Protein AF-A0AAV6Y5L5-F1 (afdb_monomer_lite)

Secondary structure (DSSP, 8-state):
-----SPPP--TT--SHHHHTTTTS--B-GGGTTSBHHHHHHHHHHH-TT-EEEEEETT-----S-EEEEEEEEE-TTSBB-S--EEE-S-S-TTHHHHHHHHHHHHHHHTT-SEEEE-----S--GGG-HHHHHHHHHHHTT-EEEE----PPP---

Foldseek 3Di:
DDDPDDDDFDQVPPQDQVVLCVVPADFKAQVQAFPAQVVVQVVRCVRPVQADEDEDEPPDDADQAFGSRYWYFYAYPVRGGHGMIGTNHRDVPVPPVLVVVLVVLVVCLVVLDQEAEEADADDDDDLVRGSVNVSVVVSVVSNHHYDYDPDDDDDPDD

pLDDT: mean 80.64, std 15.57, range [34.94, 98.38]

Sequence (158 aa):
MAKQPFPPCVSFPCDDRECCGQGKYKTTWPNLVGVGAQQAKTVITRDNPLVTVVYTYKGSIIDTDLCCNRVALLLDGNNRVIDEPMFIGRMWDGRSVLSDLLAAIDQAILDGVDVLSLSLGVYGLLLYEHPIAIATFEAVKYGIFVSTAVGNTRPEYK

Radius of gyration: 18.93 Å; chains: 1; bounding box: 43×40×51 Å

Organism: NCBI:txid168488

Structure (mmCIF, N/CA/C/O backbone):
data_AF-A0AAV6Y5L5-F1
#
_entry.id   AF-A0AAV6Y5L5-F1
#
loop_
_atom_site.group_PDB
_atom_site.id
_atom_site.type_symbol
_atom_site.label_atom_id
_atom_site.label_alt_id
_atom_site.label_comp_id
_atom_site.label_asym_id
_atom_site.label_entity_id
_atom_site.label_seq_id
_atom_site.pdbx_PDB_ins_code
_atom_site.Cartn_x
_atom_site.Cartn_y
_atom_site.Cartn_z
_atom_site.occupancy
_atom_site.B_iso_or_equiv
_atom_site.auth_seq_id
_atom_site.auth_comp_id
_atom_site.auth_asym_id
_atom_site.auth_atom_id
_atom_site.pdbx_PDB_model_num
ATOM 1 N N . MET A 1 1 ? -16.123 24.705 -2.584 1.00 34.94 1 MET A N 1
ATOM 2 C CA . MET A 1 1 ? -17.299 24.085 -1.932 1.00 34.94 1 MET A CA 1
ATOM 3 C C . MET A 1 1 ? -16.907 22.694 -1.457 1.00 34.94 1 MET A C 1
ATOM 5 O O . MET A 1 1 ? -16.144 22.028 -2.143 1.00 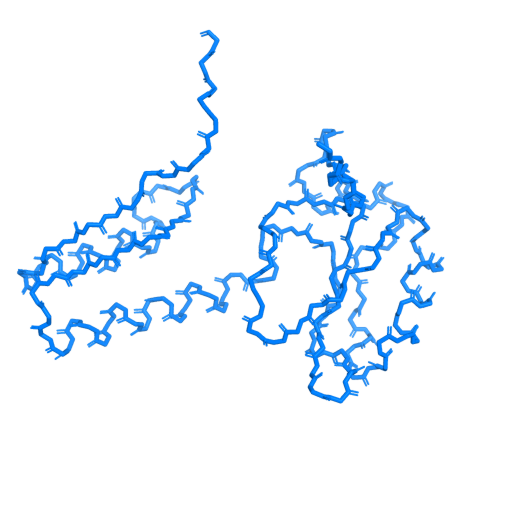34.94 1 MET A O 1
ATOM 9 N N . ALA A 1 2 ? -17.321 22.337 -0.242 1.00 49.75 2 ALA A N 1
ATOM 10 C CA . ALA A 1 2 ? -16.802 21.232 0.555 1.00 49.75 2 ALA A CA 1
ATOM 11 C C . ALA A 1 2 ? -16.956 19.848 -0.099 1.00 49.75 2 ALA A C 1
ATOM 13 O O . ALA A 1 2 ? -18.063 19.399 -0.376 1.00 49.75 2 ALA A O 1
ATOM 14 N N . LYS A 1 3 ? -15.842 19.125 -0.217 1.00 36.12 3 LYS A N 1
ATOM 15 C CA . LYS A 1 3 ? -15.837 17.693 0.065 1.00 36.12 3 LYS A CA 1
ATOM 16 C C . LYS A 1 3 ? -15.397 17.590 1.525 1.00 36.12 3 LYS A C 1
ATOM 18 O O . LYS A 1 3 ? -14.213 17.733 1.797 1.00 36.12 3 LYS A O 1
ATOM 23 N N . GLN A 1 4 ? -16.310 17.333 2.455 1.00 49.62 4 GLN A N 1
ATOM 24 C CA . GLN A 1 4 ? -15.918 16.606 3.665 1.00 49.62 4 GLN A CA 1
ATOM 25 C C . GLN A 1 4 ? -16.414 15.174 3.518 1.00 49.62 4 GLN A C 1
ATOM 27 O O . GLN A 1 4 ? -17.592 14.931 3.772 1.00 49.62 4 GLN A O 1
ATOM 32 N N . PRO A 1 5 ? -15.584 14.228 3.056 1.00 54.91 5 PRO A N 1
ATOM 33 C CA . PRO A 1 5 ? -16.013 12.851 3.129 1.00 54.91 5 PRO A CA 1
ATOM 34 C C . PRO A 1 5 ? -14.897 11.949 3.637 1.00 54.91 5 PRO A C 1
ATOM 36 O O . PRO A 1 5 ? -13.756 12.016 3.191 1.00 54.91 5 PRO A O 1
ATOM 39 N N . PHE A 1 6 ? -15.316 11.042 4.515 1.00 52.72 6 PHE A N 1
ATOM 40 C CA . PHE A 1 6 ? -14.521 10.014 5.172 1.00 52.72 6 PHE A CA 1
ATOM 41 C C . PHE A 1 6 ? -13.776 10.493 6.437 1.00 52.72 6 PHE A C 1
ATOM 43 O O . PHE A 1 6 ? -13.101 11.522 6.392 1.00 52.72 6 PHE A O 1
ATOM 50 N N . PRO A 1 7 ? -13.907 9.791 7.587 1.00 64.44 7 PRO A N 1
ATOM 51 C CA . PRO A 1 7 ? -13.252 10.202 8.830 1.00 64.44 7 PRO A CA 1
ATOM 52 C C . PRO A 1 7 ? -11.736 10.297 8.626 1.00 64.44 7 PRO A C 1
ATOM 54 O O . PRO A 1 7 ? -11.178 9.378 8.021 1.00 64.44 7 PRO A O 1
ATOM 57 N N . PRO A 1 8 ? -11.054 11.354 9.104 1.00 71.50 8 PRO A N 1
ATOM 58 C CA . PRO A 1 8 ? -9.610 11.500 8.928 1.00 71.50 8 PRO A CA 1
ATOM 59 C C . PRO A 1 8 ? -8.865 10.316 9.554 1.00 71.50 8 PRO A C 1
ATOM 61 O O . PRO A 1 8 ? -9.321 9.745 10.542 1.00 71.50 8 PRO A O 1
ATOM 64 N N . CYS A 1 9 ? -7.742 9.924 8.959 1.00 74.56 9 CYS A N 1
ATOM 65 C CA . CYS A 1 9 ? -6.853 8.911 9.521 1.00 74.56 9 CYS A CA 1
ATOM 66 C C . CYS A 1 9 ? -6.243 9.437 10.833 1.00 74.56 9 CYS A C 1
ATOM 68 O O . CYS A 1 9 ? -5.742 10.562 10.855 1.00 74.56 9 CYS A O 1
ATOM 70 N N . VAL A 1 10 ? -6.306 8.661 11.920 1.00 73.94 10 VAL A N 1
ATOM 71 C CA . VAL A 1 10 ? -5.756 9.053 13.233 1.00 73.94 10 VAL A CA 1
ATOM 72 C C . VAL A 1 10 ? -4.734 8.014 13.676 1.00 73.94 10 VAL A C 1
ATOM 74 O O . VAL A 1 10 ? -5.042 7.114 14.454 1.00 73.94 10 VAL A O 1
ATOM 77 N N . SER A 1 11 ? -3.534 8.107 13.113 1.00 71.06 11 SER A N 1
ATOM 78 C CA . SER A 1 11 ? -2.405 7.229 13.435 1.00 71.06 11 SER A CA 1
ATOM 79 C C . SER A 1 11 ? -1.401 7.906 14.361 1.00 71.06 11 SER A C 1
ATOM 81 O O . SER A 1 11 ? -0.964 7.281 15.305 1.00 71.06 11 SER A O 1
ATOM 83 N N . PHE A 1 12 ? -1.089 9.193 14.208 1.00 64.62 12 PHE A N 1
ATOM 84 C CA . PHE A 1 12 ? 0.019 9.829 14.940 1.00 64.62 12 PHE A CA 1
ATOM 85 C C . PHE A 1 12 ? -0.146 9.818 16.484 1.00 64.62 12 PHE A C 1
ATOM 87 O O . PHE A 1 12 ? -1.163 10.324 16.970 1.00 64.62 12 PHE A O 1
ATOM 94 N N . PRO A 1 13 ? 0.830 9.315 17.281 1.00 66.44 13 PRO A N 1
ATOM 95 C CA . PRO A 1 13 ? 2.181 8.848 16.919 1.00 66.44 13 PRO A CA 1
ATOM 96 C C . PRO A 1 13 ? 2.326 7.327 16.659 1.00 66.44 13 PRO A C 1
ATOM 98 O O . PRO A 1 13 ? 3.445 6.851 16.540 1.00 66.44 13 PRO A O 1
ATOM 101 N N . CYS A 1 14 ? 1.238 6.560 16.597 1.00 71.88 14 CYS A N 1
ATOM 102 C CA . CYS A 1 14 ? 1.232 5.137 16.249 1.00 71.88 14 CYS A CA 1
ATOM 103 C C . CYS A 1 14 ? 1.417 4.893 14.741 1.00 71.88 14 CYS A C 1
ATOM 105 O O . CYS A 1 14 ? 0.570 5.265 13.925 1.00 71.88 14 CYS A O 1
ATOM 107 N N . ASP A 1 15 ? 2.480 4.183 14.379 1.00 70.25 15 ASP A N 1
ATOM 108 C CA . ASP A 1 15 ? 2.792 3.753 13.012 1.00 70.25 15 ASP A CA 1
ATOM 109 C C . ASP A 1 15 ? 2.837 2.221 12.843 1.00 70.25 15 ASP A C 1
ATOM 111 O O . ASP A 1 15 ? 3.103 1.730 11.743 1.00 70.25 15 ASP A O 1
ATOM 115 N N . ASP A 1 16 ? 2.482 1.464 13.887 1.00 69.81 16 ASP A N 1
ATOM 116 C CA . ASP A 1 16 ? 2.364 0.006 13.861 1.00 69.81 16 ASP A CA 1
ATOM 117 C C . ASP A 1 16 ? 1.026 -0.519 14.432 1.00 69.81 16 ASP A C 1
ATOM 119 O O . ASP A 1 16 ? 0.230 0.191 15.061 1.00 69.81 16 ASP A O 1
ATOM 123 N N . ARG A 1 17 ? 0.750 -1.808 14.177 1.00 69.12 17 ARG A N 1
ATOM 124 C CA . ARG A 1 17 ? -0.487 -2.475 14.622 1.00 69.12 17 ARG A CA 1
ATOM 125 C C . ARG A 1 17 ? -0.528 -2.721 16.132 1.00 69.12 17 ARG A C 1
ATOM 127 O O . ARG A 1 17 ? -1.629 -2.820 16.678 1.00 69.12 17 ARG A O 1
ATOM 134 N N . GLU A 1 18 ? 0.624 -2.832 16.793 1.00 71.50 18 GLU A N 1
ATOM 135 C CA . GLU A 1 18 ? 0.706 -3.057 18.242 1.00 71.50 18 GLU A CA 1
ATOM 136 C C . GLU A 1 18 ? 0.230 -1.812 19.005 1.00 71.50 18 GLU A C 1
ATOM 138 O O . GLU A 1 18 ? -0.581 -1.909 19.932 1.00 71.50 18 GLU A O 1
ATOM 143 N N . CYS A 1 19 ? 0.622 -0.630 18.533 1.00 77.00 19 CYS A N 1
ATOM 144 C CA . CYS A 1 19 ? 0.223 0.667 19.062 1.00 77.00 19 CYS A CA 1
ATOM 145 C C . CYS A 1 19 ? -1.265 0.960 18.819 1.00 77.00 19 CYS A C 1
ATOM 147 O O . CYS A 1 19 ? -1.959 1.428 19.726 1.00 77.00 19 CYS A O 1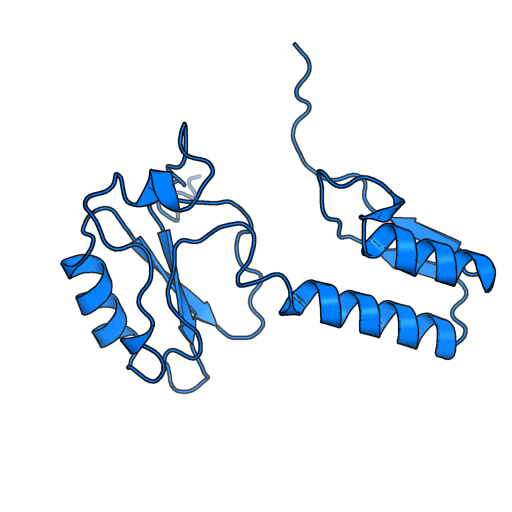
ATOM 149 N N . CYS A 1 20 ? -1.806 0.623 17.639 1.00 77.12 20 CYS A N 1
ATOM 150 C CA . CYS A 1 20 ? -3.206 0.911 17.296 1.00 77.12 20 CYS A CA 1
ATOM 151 C C . CYS A 1 20 ? -4.242 0.208 18.200 1.00 77.12 20 CYS A C 1
ATOM 153 O O . CYS A 1 20 ? -5.362 0.698 18.352 1.00 77.12 20 CYS A O 1
ATOM 155 N N . GLY A 1 21 ? -3.892 -0.929 18.813 1.00 72.50 21 GLY A N 1
ATOM 156 C CA . GLY A 1 21 ? -4.752 -1.611 19.790 1.00 72.50 21 GLY A CA 1
ATOM 157 C C . GLY A 1 21 ? -4.699 -1.002 21.191 1.00 72.50 21 GLY A C 1
ATOM 158 O O . GLY A 1 21 ? -5.533 -1.336 22.039 1.00 72.50 21 GLY A O 1
ATOM 159 N N . GLN A 1 22 ? -3.711 -0.135 21.451 1.00 70.12 22 GLN A N 1
ATOM 160 C CA . GLN A 1 22 ? -3.406 0.440 22.766 1.00 70.12 22 GLN A CA 1
ATOM 161 C C . GLN A 1 22 ? -3.340 -0.627 23.879 1.00 70.12 22 GLN A C 1
ATOM 163 O O . GLN A 1 22 ? -3.696 -0.362 25.026 1.00 70.12 22 GLN A O 1
ATOM 168 N N . GLY A 1 23 ? -2.991 -1.872 23.524 1.00 72.44 23 GLY A N 1
ATOM 169 C CA . GLY A 1 23 ? -3.025 -3.044 24.409 1.00 72.44 23 GLY A CA 1
ATOM 170 C C . GLY A 1 23 ? -4.404 -3.426 24.976 1.00 72.44 23 GLY A C 1
ATOM 171 O O . GLY A 1 23 ? -4.482 -4.323 25.811 1.00 72.44 23 GLY A O 1
ATOM 172 N N . LYS A 1 24 ? -5.490 -2.759 24.561 1.00 80.50 24 LYS A N 1
ATOM 173 C CA . LYS A 1 24 ? -6.830 -2.890 25.162 1.00 80.50 24 LYS A CA 1
ATOM 174 C C . LYS A 1 24 ? -7.890 -3.373 24.179 1.00 80.50 24 LYS A C 1
ATOM 176 O O . LYS A 1 24 ? -8.787 -4.118 24.571 1.00 80.50 24 LYS A O 1
ATOM 181 N N . TYR A 1 25 ? -7.826 -2.918 22.932 1.00 84.75 25 TYR A N 1
ATOM 182 C CA . TYR A 1 25 ? -8.847 -3.195 21.930 1.00 84.75 25 TYR A CA 1
ATOM 183 C C . TYR A 1 25 ? -8.339 -4.162 20.872 1.00 84.75 25 TYR A C 1
ATOM 185 O O . TYR A 1 25 ? -7.157 -4.195 20.534 1.00 84.75 25 TYR A O 1
ATOM 193 N N . LYS A 1 26 ? -9.270 -4.950 20.335 1.00 86.56 26 LYS A N 1
ATOM 194 C CA . LYS A 1 26 ? -8.988 -5.917 19.281 1.00 86.56 26 LYS A CA 1
ATOM 195 C C . LYS A 1 26 ? -8.614 -5.205 17.978 1.00 86.56 26 LYS A C 1
ATOM 197 O O . LYS A 1 26 ? -9.180 -4.158 17.650 1.00 86.56 26 LYS A O 1
ATOM 202 N N . THR A 1 27 ? -7.656 -5.785 17.263 1.00 80.88 27 THR A N 1
ATOM 203 C CA . THR A 1 27 ? -7.031 -5.195 16.068 1.00 80.88 27 THR A CA 1
ATOM 204 C C . THR A 1 27 ? -7.186 -6.061 14.814 1.00 80.88 27 THR A C 1
ATOM 206 O O . THR A 1 27 ? -7.082 -5.539 13.704 1.00 80.88 27 THR A O 1
ATOM 209 N N . THR A 1 28 ? -7.478 -7.357 14.975 1.00 86.44 28 THR A N 1
ATOM 210 C CA . THR A 1 28 ? -7.732 -8.308 13.882 1.00 86.44 28 THR A CA 1
ATOM 211 C C . THR A 1 28 ? -8.915 -9.225 14.200 1.00 86.44 28 THR A C 1
ATOM 213 O O . THR A 1 28 ? -9.214 -9.487 15.369 1.00 86.44 28 THR A O 1
ATOM 216 N N . TRP A 1 29 ? -9.624 -9.715 13.177 1.00 91.50 29 TRP A N 1
ATOM 217 C CA . TRP A 1 29 ? -10.838 -10.528 13.340 1.00 91.50 29 TRP A CA 1
ATOM 218 C C . TRP A 1 29 ? -10.886 -11.759 12.409 1.00 91.50 29 TRP A C 1
ATOM 220 O O . TRP A 1 29 ? -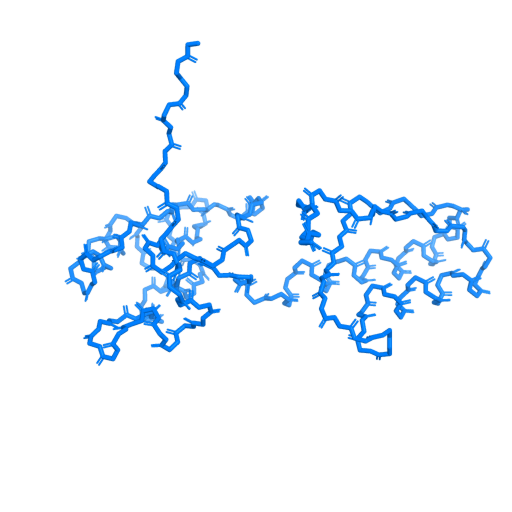11.770 -11.842 11.554 1.00 91.50 29 TRP A O 1
ATOM 230 N N . PRO A 1 30 ? -10.042 -12.784 12.617 1.00 89.44 30 PRO A N 1
ATOM 231 C CA . PRO A 1 30 ? -9.931 -13.926 11.694 1.00 89.44 30 PRO A CA 1
ATOM 232 C C . PRO A 1 30 ? -11.247 -14.702 11.524 1.00 89.44 30 PRO A C 1
ATOM 234 O O . PRO A 1 30 ? -11.591 -15.154 10.437 1.00 89.44 30 PRO A O 1
ATOM 237 N N . ASN A 1 31 ? -12.061 -14.776 12.580 1.00 93.12 31 ASN A N 1
ATOM 238 C CA . ASN A 1 31 ? -13.339 -15.500 12.576 1.00 93.12 31 ASN A CA 1
ATOM 239 C C . ASN A 1 31 ? -14.461 -14.806 11.781 1.00 93.12 31 ASN A C 1
ATOM 241 O O . ASN A 1 31 ? -15.591 -15.293 11.777 1.00 93.12 31 ASN A O 1
ATOM 245 N N . LEU A 1 32 ? -14.198 -13.644 11.173 1.00 94.00 32 LEU A N 1
ATOM 246 C CA . LEU A 1 32 ? -15.181 -12.930 10.357 1.00 94.00 32 LEU A CA 1
ATOM 247 C C . LEU A 1 32 ? -15.097 -13.275 8.869 1.00 94.00 32 LEU A C 1
ATOM 249 O O . LEU A 1 32 ? -15.981 -12.857 8.124 1.00 94.00 32 LEU A O 1
ATOM 253 N N . VAL A 1 33 ? -14.108 -14.059 8.432 1.00 92.19 33 VAL A N 1
ATOM 254 C CA . VAL A 1 33 ? -14.050 -14.556 7.050 1.00 92.19 33 VAL A CA 1
ATOM 255 C C . VAL A 1 33 ? -15.309 -15.378 6.744 1.00 92.19 33 VAL A C 1
ATOM 257 O O . VAL A 1 33 ? -15.730 -16.236 7.516 1.00 92.19 33 VAL A O 1
ATOM 260 N N . GLY A 1 34 ? -15.959 -15.069 5.624 1.00 91.06 34 GLY A N 1
ATOM 261 C CA . GLY A 1 34 ? -17.222 -15.662 5.192 1.00 91.06 34 GLY A CA 1
ATOM 262 C C . GLY A 1 34 ? -18.475 -15.080 5.857 1.00 91.06 34 GLY A C 1
ATOM 263 O O . GLY A 1 34 ? -19.583 -15.474 5.484 1.00 91.06 34 GLY A O 1
ATOM 264 N N . VAL A 1 35 ? -18.358 -14.145 6.804 1.00 95.88 35 VAL A N 1
ATOM 265 C CA . VAL A 1 35 ? -19.504 -13.487 7.461 1.00 95.88 35 VAL A CA 1
ATOM 266 C C . VAL A 1 35 ? -20.061 -12.363 6.578 1.00 95.88 35 VAL A C 1
ATOM 268 O O . VAL A 1 35 ? -19.342 -11.763 5.782 1.00 95.88 35 VAL A O 1
ATOM 271 N N . GLY A 1 36 ? -21.360 -12.067 6.689 1.00 96.19 36 GLY A N 1
ATOM 272 C CA . GLY A 1 36 ? -21.978 -10.954 5.961 1.00 96.19 36 GLY A CA 1
ATOM 273 C C . GLY A 1 36 ? -21.472 -9.587 6.440 1.00 96.19 36 GLY A C 1
ATOM 274 O O . GLY A 1 36 ? -21.315 -9.361 7.641 1.00 96.19 36 GLY A O 1
ATOM 275 N N . ALA A 1 37 ? -21.276 -8.649 5.511 1.00 92.81 37 ALA A N 1
ATOM 276 C CA . ALA A 1 37 ? -20.656 -7.343 5.758 1.00 92.81 37 ALA A CA 1
ATOM 277 C C . ALA A 1 37 ? -21.275 -6.541 6.922 1.00 92.81 37 ALA A C 1
ATOM 279 O O . ALA A 1 37 ? -20.560 -5.911 7.703 1.00 92.81 37 ALA A O 1
ATOM 280 N N . GLN A 1 38 ? -22.605 -6.558 7.060 1.00 94.75 38 GLN A N 1
ATOM 281 C CA . GLN A 1 38 ? -23.296 -5.835 8.136 1.00 94.75 38 GLN A CA 1
ATOM 282 C C . GLN A 1 38 ? -23.072 -6.484 9.501 1.00 94.75 38 GLN A C 1
ATOM 284 O O . GLN A 1 38 ? -22.781 -5.793 10.473 1.00 94.75 38 GLN A O 1
ATOM 289 N N . GLN A 1 39 ? -23.127 -7.815 9.563 1.00 96.00 39 GLN A N 1
ATOM 290 C CA . GLN A 1 39 ? -22.857 -8.556 10.792 1.00 96.00 39 GLN A CA 1
ATOM 291 C C . GLN A 1 39 ? -21.399 -8.375 11.231 1.00 96.00 39 GLN A C 1
ATOM 293 O O . GLN A 1 39 ? -21.142 -8.101 12.402 1.00 96.00 39 GLN A O 1
ATOM 298 N N . ALA A 1 40 ? -20.454 -8.461 10.290 1.00 95.19 40 ALA A N 1
ATOM 299 C CA . ALA A 1 40 ? -19.040 -8.210 10.553 1.00 95.19 40 ALA A CA 1
ATOM 300 C C . ALA A 1 40 ? -18.813 -6.789 11.093 1.00 95.19 40 ALA A C 1
ATOM 302 O O . ALA A 1 40 ? -18.117 -6.618 12.093 1.00 95.19 40 ALA A O 1
ATOM 303 N N . LYS A 1 41 ? -19.473 -5.779 10.508 1.00 95.12 41 LYS A N 1
ATOM 304 C CA . LYS A 1 41 ? -19.408 -4.397 11.002 1.00 95.12 41 LYS A CA 1
ATOM 305 C C . LYS A 1 41 ? -19.892 -4.272 12.444 1.00 95.12 41 LYS A C 1
ATOM 307 O O . LYS A 1 41 ? -19.216 -3.643 13.252 1.00 95.12 41 LYS A O 1
ATOM 312 N N . THR A 1 42 ? -21.027 -4.882 12.783 1.00 95.94 42 THR A N 1
ATOM 313 C CA . THR A 1 42 ? -21.546 -4.853 14.157 1.00 95.94 42 THR A CA 1
ATOM 314 C C . THR A 1 42 ? -20.568 -5.483 15.147 1.00 95.94 42 THR A C 1
ATOM 316 O O . THR A 1 42 ? -20.366 -4.934 16.227 1.00 95.94 42 THR A O 1
ATOM 319 N N . VAL A 1 43 ? -19.932 -6.602 14.783 1.00 95.94 43 VAL A N 1
ATOM 320 C CA . VAL A 1 43 ? -18.924 -7.255 15.634 1.00 95.94 43 VAL A CA 1
ATOM 321 C C . VAL A 1 43 ? -17.699 -6.360 15.818 1.00 95.94 43 VAL A C 1
ATOM 323 O O . VAL A 1 43 ? -17.287 -6.136 16.952 1.00 95.94 43 VAL A O 1
ATOM 326 N N . ILE A 1 44 ? -17.155 -5.801 14.736 1.00 92.94 44 ILE A N 1
ATOM 327 C CA . ILE A 1 44 ? -15.952 -4.957 14.786 1.00 92.94 44 ILE A CA 1
ATOM 328 C C . ILE A 1 44 ? -16.190 -3.706 15.633 1.00 92.94 44 ILE A C 1
ATOM 330 O O . ILE A 1 44 ? -15.416 -3.437 16.544 1.00 92.94 44 ILE A O 1
ATOM 334 N N . THR A 1 45 ? -17.279 -2.971 15.390 1.00 92.38 45 THR A N 1
ATOM 335 C CA . THR A 1 45 ? -17.582 -1.738 16.137 1.00 92.38 45 THR A CA 1
ATOM 336 C C . THR A 1 45 ? -17.893 -2.010 17.611 1.00 92.38 45 THR A C 1
ATOM 338 O O . THR A 1 45 ? -17.628 -1.164 18.462 1.00 92.38 45 THR A O 1
ATOM 341 N N . ARG A 1 46 ? -18.430 -3.191 17.941 1.00 93.81 46 ARG A N 1
ATOM 342 C CA . ARG A 1 46 ? -18.632 -3.610 19.334 1.00 93.81 46 ARG A CA 1
ATOM 343 C C . ARG A 1 46 ? -17.309 -3.949 20.021 1.00 93.81 46 ARG A C 1
ATOM 345 O O . ARG A 1 46 ? -17.110 -3.566 21.168 1.00 93.81 46 ARG A O 1
ATOM 352 N N . ASP A 1 47 ? -16.436 -4.687 19.342 1.00 92.88 47 ASP A N 1
ATOM 353 C CA . ASP A 1 47 ? -15.158 -5.140 19.897 1.00 92.88 47 ASP A CA 1
ATOM 354 C C . ASP A 1 47 ? -14.136 -3.986 19.997 1.00 92.88 47 ASP A C 1
ATOM 356 O O . ASP A 1 47 ? -13.296 -3.969 20.898 1.00 92.88 47 ASP A O 1
ATOM 360 N N . ASN A 1 48 ? -14.211 -3.012 19.086 1.00 90.94 48 ASN A N 1
ATOM 361 C CA . ASN A 1 48 ? -13.385 -1.813 19.082 1.00 90.94 48 ASN A CA 1
ATOM 362 C C . ASN A 1 48 ? -14.231 -0.579 18.688 1.00 90.94 48 ASN A C 1
ATOM 364 O O . ASN A 1 48 ? -14.474 -0.342 17.506 1.00 90.94 48 ASN A O 1
ATOM 368 N N . PRO A 1 49 ? -14.689 0.240 19.652 1.00 89.94 49 PRO A N 1
ATOM 369 C CA . PRO A 1 49 ? -15.524 1.407 19.358 1.00 89.94 49 PRO A CA 1
ATOM 370 C C . PRO A 1 49 ? -14.740 2.594 18.774 1.00 89.94 49 PRO A C 1
ATOM 372 O O . PRO A 1 49 ? -15.350 3.585 18.377 1.00 89.94 49 PRO A O 1
ATOM 375 N N . LEU A 1 50 ? -13.404 2.524 18.722 1.00 85.06 50 LEU A N 1
ATOM 376 C CA . LEU A 1 50 ? -12.549 3.595 18.198 1.00 85.06 50 LEU A CA 1
ATOM 377 C C . LEU A 1 50 ? -12.385 3.538 16.672 1.00 85.06 50 LEU A C 1
ATOM 379 O O . LEU A 1 50 ? -11.741 4.413 16.091 1.00 85.06 50 LEU A O 1
ATOM 383 N N . VAL A 1 51 ? -12.950 2.520 16.015 1.00 87.25 51 VAL A N 1
ATOM 384 C CA . VAL A 1 51 ? -12.710 2.256 14.594 1.00 87.25 51 VAL A CA 1
ATOM 385 C C . VAL A 1 51 ? -13.950 2.462 13.750 1.00 87.25 51 VAL A C 1
ATOM 387 O O . VAL A 1 51 ? -15.076 2.151 14.135 1.00 87.25 51 VAL A O 1
ATOM 390 N N . THR A 1 52 ? -13.718 2.930 12.531 1.00 89.12 52 THR A N 1
ATOM 391 C CA . THR A 1 52 ? -14.712 2.966 11.469 1.00 89.12 52 THR A CA 1
ATOM 392 C C . THR A 1 52 ? -14.467 1.815 10.506 1.00 89.12 52 THR A C 1
ATOM 394 O O . THR A 1 52 ? -13.357 1.622 10.013 1.00 89.12 52 THR A O 1
ATOM 397 N N . VAL A 1 53 ? -15.522 1.061 10.210 1.00 89.31 53 VAL A N 1
ATOM 398 C CA . VAL A 1 53 ? -15.475 0.005 9.198 1.00 89.31 53 VAL A CA 1
ATOM 399 C C . VAL A 1 53 ? -15.605 0.608 7.808 1.00 89.31 53 VAL A C 1
ATOM 401 O O . VAL A 1 53 ? -16.533 1.369 7.529 1.00 89.31 53 VAL A O 1
ATOM 404 N N . VAL A 1 54 ? -14.681 0.221 6.941 1.00 86.12 54 VAL A N 1
ATOM 405 C CA . VAL A 1 54 ? -14.574 0.658 5.555 1.00 86.12 54 VAL A CA 1
ATOM 406 C C . VAL A 1 54 ? -14.845 -0.545 4.672 1.00 86.12 54 VAL A C 1
ATOM 408 O O . VAL A 1 54 ? -14.164 -1.560 4.779 1.00 86.12 54 VAL A O 1
ATOM 411 N N . TYR A 1 55 ? -15.854 -0.449 3.816 1.00 86.81 55 TYR A N 1
ATOM 412 C CA . TYR A 1 55 ? -16.140 -1.509 2.859 1.00 86.81 55 TYR A CA 1
ATOM 413 C C . TYR A 1 55 ? -15.246 -1.354 1.639 1.00 86.81 55 TYR A C 1
ATOM 415 O O . TYR A 1 55 ? -15.210 -0.294 1.014 1.00 86.81 55 TYR A O 1
ATOM 423 N N . THR A 1 56 ? -14.566 -2.434 1.296 1.00 78.75 56 THR A N 1
ATOM 424 C CA . THR A 1 56 ? -13.703 -2.537 0.131 1.00 78.75 56 THR A CA 1
ATOM 425 C C . THR A 1 56 ? -14.177 -3.718 -0.700 1.00 78.75 56 THR A C 1
ATOM 427 O O . THR A 1 56 ? -14.564 -4.750 -0.162 1.00 78.75 56 THR A O 1
ATOM 430 N N . TYR A 1 57 ? -14.139 -3.590 -2.020 1.00 77.56 57 TYR A N 1
ATOM 431 C CA . TYR A 1 57 ? -14.473 -4.686 -2.925 1.00 77.56 57 TYR A CA 1
ATOM 432 C C . TYR A 1 57 ? -13.220 -5.167 -3.643 1.00 77.56 57 TYR A C 1
ATOM 434 O O . TYR A 1 57 ? -12.311 -4.375 -3.907 1.00 77.56 57 TYR A O 1
ATOM 442 N N . LYS A 1 58 ? -13.173 -6.462 -3.969 1.00 67.12 58 LYS A N 1
ATOM 443 C CA . LYS A 1 58 ? -12.074 -7.057 -4.741 1.00 67.12 58 LYS A CA 1
ATOM 444 C C . LYS A 1 58 ? -11.764 -6.208 -5.987 1.00 67.12 58 LYS A C 1
ATOM 446 O O . LYS A 1 58 ? -12.668 -5.890 -6.751 1.00 67.12 58 LYS A O 1
ATOM 451 N N . GLY A 1 59 ? -10.494 -5.831 -6.162 1.00 57.53 59 GLY A N 1
ATOM 452 C CA . GLY A 1 59 ? -10.028 -4.963 -7.256 1.00 57.53 59 GLY A CA 1
ATOM 453 C C . GLY A 1 59 ? -10.071 -3.454 -6.971 1.00 57.53 59 GLY A C 1
ATOM 454 O O . GLY A 1 59 ? -9.662 -2.669 -7.820 1.00 57.53 59 GLY A O 1
ATOM 455 N N . SER A 1 60 ? -10.535 -3.028 -5.791 1.00 58.59 60 SER A N 1
ATOM 456 C CA . SER A 1 60 ? -10.464 -1.621 -5.373 1.00 58.59 60 SER A CA 1
ATOM 457 C C . SER A 1 60 ? -9.053 -1.262 -4.901 1.00 58.59 60 SER A C 1
ATOM 459 O O . SER A 1 60 ? -8.446 -2.018 -4.145 1.00 58.59 60 SER A O 1
ATOM 461 N N . ILE A 1 61 ? -8.561 -0.082 -5.285 1.00 53.41 61 ILE A N 1
ATOM 462 C CA . ILE A 1 61 ? -7.331 0.494 -4.724 1.00 53.41 61 ILE A CA 1
ATOM 463 C C . ILE A 1 61 ? -7.638 0.916 -3.283 1.00 53.41 61 ILE A C 1
ATOM 465 O O . ILE A 1 61 ? -8.492 1.774 -3.054 1.00 53.41 61 ILE A O 1
ATOM 469 N N . ILE A 1 62 ? -6.983 0.280 -2.313 1.00 56.66 62 ILE A N 1
ATOM 470 C CA . ILE A 1 62 ? -7.125 0.606 -0.890 1.00 56.66 62 ILE A CA 1
ATOM 471 C C . ILE A 1 62 ? -6.103 1.685 -0.542 1.00 56.66 62 ILE A C 1
ATOM 473 O O . ILE A 1 62 ? -4.959 1.624 -0.988 1.00 56.66 62 ILE A O 1
ATOM 477 N N . ASP A 1 63 ? -6.536 2.661 0.253 1.00 54.31 63 ASP A N 1
ATOM 478 C CA . ASP A 1 63 ? -5.669 3.645 0.900 1.00 54.31 63 ASP A CA 1
ATOM 479 C C . ASP A 1 63 ? -4.516 2.919 1.620 1.00 54.31 63 ASP A C 1
ATOM 481 O O . ASP A 1 63 ? -4.746 2.029 2.442 1.00 54.31 63 ASP A O 1
ATOM 485 N N . THR A 1 64 ? -3.278 3.232 1.243 1.00 52.38 64 THR A N 1
ATOM 486 C CA . THR A 1 64 ? -2.070 2.543 1.723 1.00 52.38 64 THR A CA 1
ATOM 487 C C . THR A 1 64 ? -1.612 3.030 3.093 1.00 52.38 64 THR A C 1
ATOM 489 O O . THR A 1 64 ? -0.677 2.462 3.662 1.00 52.38 64 THR A O 1
ATOM 492 N N . ASP A 1 65 ? -2.243 4.076 3.623 1.00 64.56 65 ASP A N 1
ATOM 493 C CA . ASP A 1 65 ? -1.869 4.672 4.896 1.00 64.56 65 ASP A CA 1
ATOM 494 C C . ASP A 1 65 ? -2.401 3.853 6.079 1.00 64.56 65 ASP A C 1
ATOM 496 O O . ASP A 1 65 ? -3.555 3.418 6.106 1.00 64.56 65 ASP A O 1
ATOM 500 N N . LEU A 1 66 ? -1.551 3.652 7.095 1.00 73.56 66 LEU A N 1
ATOM 501 C CA . LEU A 1 66 ? -1.986 3.061 8.358 1.00 73.56 66 LEU A CA 1
ATOM 502 C C . LEU A 1 66 ? -2.855 4.031 9.144 1.00 73.56 66 LEU A C 1
ATOM 504 O O . LEU A 1 66 ? -2.414 5.107 9.534 1.00 73.56 66 LEU A O 1
ATOM 508 N N . CYS A 1 67 ? -4.079 3.593 9.419 1.00 80.12 67 CYS A N 1
ATOM 509 C CA . CYS A 1 67 ? -5.104 4.282 10.170 1.00 80.12 67 CYS A CA 1
ATOM 510 C C . CYS A 1 67 ? -5.599 3.394 11.308 1.00 80.12 67 CYS A C 1
ATOM 512 O O . CYS A 1 67 ? -6.448 2.521 11.113 1.00 80.12 67 CYS A O 1
ATOM 514 N N . CYS A 1 68 ? -5.151 3.690 12.529 1.00 81.88 68 CYS A N 1
ATOM 515 C CA . CYS A 1 68 ? -5.611 3.002 13.738 1.00 81.88 68 CYS A CA 1
ATOM 516 C C . CYS A 1 68 ? -7.125 3.123 13.973 1.00 81.88 68 CYS A C 1
ATOM 518 O O . CYS A 1 68 ? -7.706 2.358 14.732 1.00 81.88 68 CYS A O 1
ATOM 520 N N . ASN A 1 69 ? -7.788 4.085 13.330 1.00 85.19 69 ASN A N 1
ATOM 521 C CA . ASN A 1 69 ? -9.225 4.302 13.435 1.00 85.19 69 ASN A CA 1
ATOM 522 C C . ASN A 1 69 ? -10.023 3.751 12.242 1.00 85.19 69 ASN A C 1
ATOM 524 O O . ASN A 1 69 ? -11.207 4.071 12.112 1.00 85.19 69 ASN A O 1
ATOM 528 N N . ARG A 1 70 ? -9.422 2.949 11.353 1.00 86.19 70 ARG A N 1
ATOM 529 C CA . ARG A 1 70 ? -10.126 2.357 10.207 1.00 86.19 70 ARG A CA 1
ATOM 530 C C . ARG A 1 70 ? -9.834 0.871 10.087 1.00 86.19 70 ARG A C 1
ATOM 532 O O . ARG A 1 70 ? -8.681 0.473 10.126 1.00 86.19 70 ARG A O 1
ATOM 539 N N . VAL A 1 71 ? -10.868 0.067 9.866 1.00 86.81 71 VAL A N 1
ATOM 540 C CA . VAL A 1 71 ? -10.757 -1.375 9.594 1.00 86.81 71 VAL A CA 1
ATOM 541 C C . VAL A 1 71 ? -11.400 -1.660 8.247 1.00 86.81 71 VAL A C 1
ATOM 543 O O . VAL A 1 71 ? -12.552 -1.282 8.029 1.00 86.81 71 VAL A O 1
ATOM 546 N N . ALA A 1 72 ? -10.673 -2.312 7.345 1.00 83.69 72 ALA A N 1
ATOM 547 C CA . ALA A 1 72 ? -11.215 -2.677 6.042 1.00 83.69 72 ALA A CA 1
ATOM 548 C C . ALA A 1 72 ? -11.936 -4.030 6.099 1.00 83.69 72 ALA A C 1
ATOM 550 O O . ALA A 1 72 ? -11.444 -4.995 6.680 1.00 83.69 72 ALA A O 1
ATOM 551 N N . LEU A 1 73 ? -13.096 -4.093 5.450 1.00 89.00 73 LEU A N 1
ATOM 552 C CA . LEU A 1 73 ? -13.792 -5.325 5.106 1.00 89.00 73 LEU A CA 1
ATOM 553 C C . LEU A 1 73 ? -13.698 -5.517 3.599 1.00 89.00 73 LEU A C 1
ATOM 555 O O . LEU A 1 73 ? -14.399 -4.822 2.863 1.00 89.00 73 LEU A O 1
ATOM 559 N N . LEU A 1 74 ? -12.869 -6.459 3.147 1.00 84.06 74 LEU A N 1
ATOM 560 C CA . LEU A 1 74 ? -12.887 -6.872 1.748 1.00 84.06 74 LEU A CA 1
ATOM 561 C C . LEU A 1 74 ? -14.033 -7.836 1.514 1.00 84.06 74 LEU A C 1
ATOM 563 O O . LEU A 1 74 ? -14.144 -8.863 2.184 1.00 84.06 74 LEU A O 1
ATOM 567 N N . LEU A 1 75 ? -14.878 -7.474 0.562 1.00 87.44 75 LEU A N 1
ATOM 568 C CA . LEU A 1 75 ? -16.100 -8.182 0.246 1.00 87.44 75 LEU A CA 1
ATOM 569 C C . LEU A 1 75 ? -16.023 -8.852 -1.129 1.00 87.44 75 LEU A C 1
ATOM 571 O O . LEU A 1 75 ? -15.420 -8.319 -2.068 1.00 87.44 75 LEU A O 1
ATOM 575 N N . ASP A 1 76 ? -16.676 -10.008 -1.245 1.00 84.81 76 ASP A N 1
ATOM 576 C CA . ASP A 1 76 ? -17.022 -10.619 -2.529 1.00 84.81 76 ASP A CA 1
ATOM 577 C C . ASP A 1 76 ? -18.248 -9.944 -3.174 1.00 84.81 76 ASP A C 1
ATOM 579 O O . ASP A 1 76 ? -18.868 -9.034 -2.618 1.00 84.81 76 ASP A O 1
ATOM 583 N N . GLY A 1 77 ? -18.637 -10.433 -4.355 1.00 84.38 77 GLY A N 1
ATOM 584 C CA . GLY A 1 77 ? -19.855 -9.993 -5.044 1.00 84.38 77 GLY A CA 1
ATOM 585 C C . GLY A 1 77 ? -21.164 -10.313 -4.306 1.00 84.38 77 GLY A C 1
ATOM 586 O O . GLY A 1 77 ? -22.209 -9.800 -4.690 1.00 84.38 77 GLY A O 1
ATOM 587 N N . ASN A 1 78 ? -21.120 -11.118 -3.239 1.00 89.9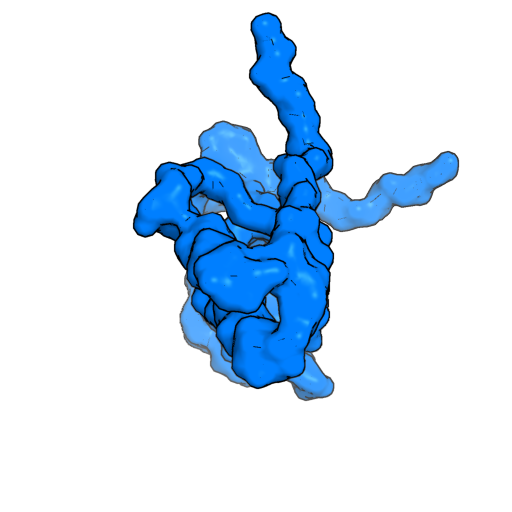4 78 ASN A N 1
ATOM 588 C CA . ASN A 1 78 ? -22.259 -11.472 -2.390 1.00 89.94 78 ASN A CA 1
ATOM 589 C C . ASN A 1 78 ? -22.248 -10.716 -1.044 1.00 89.94 78 ASN A C 1
ATOM 591 O O . ASN A 1 78 ? -23.002 -11.070 -0.134 1.00 89.94 78 ASN A O 1
ATOM 595 N N . ASN A 1 79 ? -21.411 -9.680 -0.898 1.00 90.69 79 ASN A N 1
ATOM 596 C CA . ASN A 1 79 ? -21.233 -8.897 0.329 1.00 90.69 79 ASN A CA 1
ATOM 597 C C . ASN A 1 79 ? -20.788 -9.723 1.551 1.00 90.69 79 ASN A C 1
ATOM 599 O O . ASN A 1 79 ? -21.173 -9.427 2.691 1.00 90.69 79 ASN A O 1
ATOM 603 N N . ARG A 1 80 ? -19.975 -10.759 1.331 1.00 91.25 80 ARG A N 1
ATOM 604 C CA . ARG A 1 80 ? -19.347 -11.559 2.388 1.00 91.25 80 ARG A CA 1
ATOM 605 C C . ARG A 1 80 ? -17.867 -11.233 2.488 1.00 91.25 80 ARG A C 1
ATOM 607 O O . ARG A 1 80 ? -17.219 -10.966 1.483 1.00 91.25 80 ARG A O 1
ATOM 614 N N . VAL A 1 81 ? -17.345 -11.263 3.707 1.00 90.31 81 VAL A N 1
ATOM 615 C CA . VAL A 1 81 ? -15.934 -10.998 3.993 1.00 90.31 81 VAL A CA 1
ATOM 616 C C . VAL A 1 81 ? -15.066 -12.097 3.381 1.00 90.31 81 VAL A C 1
ATOM 618 O O . VAL A 1 81 ? -15.310 -13.271 3.646 1.00 90.31 81 VAL A O 1
ATOM 621 N N . ILE A 1 82 ? -14.061 -11.737 2.586 1.00 86.25 82 ILE A N 1
ATOM 622 C CA . ILE A 1 82 ? -13.172 -12.715 1.929 1.00 86.25 82 ILE A CA 1
ATOM 623 C C . ILE A 1 82 ? -11.779 -12.809 2.537 1.00 86.25 82 ILE A C 1
ATOM 625 O O . ILE A 1 82 ? -11.054 -13.744 2.219 1.00 86.25 82 ILE A O 1
ATOM 629 N N . ASP A 1 83 ? -11.417 -11.866 3.399 1.00 84.25 83 ASP A N 1
ATOM 630 C CA . ASP A 1 83 ? -10.109 -11.820 4.043 1.00 84.25 83 ASP A CA 1
ATOM 631 C C . ASP A 1 83 ? -10.241 -11.329 5.484 1.00 84.25 83 ASP A C 1
ATOM 633 O O . ASP A 1 83 ? -11.247 -10.712 5.848 1.00 84.25 83 ASP A O 1
ATOM 637 N N . GLU A 1 84 ? -9.235 -11.618 6.301 1.00 85.94 84 GLU A N 1
ATOM 638 C CA . GLU A 1 84 ? -9.208 -11.257 7.711 1.00 85.94 84 GLU A CA 1
ATOM 639 C C . GLU A 1 84 ? -9.302 -9.730 7.890 1.00 85.94 84 GLU A C 1
ATOM 641 O O . GLU A 1 84 ? -8.396 -8.995 7.491 1.00 85.94 84 GLU A O 1
ATOM 646 N N . PRO A 1 85 ? -10.368 -9.216 8.535 1.00 87.69 85 PRO A N 1
ATOM 647 C CA . PRO A 1 85 ? -10.467 -7.798 8.832 1.00 87.69 85 PRO A CA 1
ATOM 648 C C . PRO A 1 85 ? -9.379 -7.368 9.808 1.00 87.69 85 PRO A C 1
ATOM 650 O O . PRO A 1 85 ? -9.189 -7.981 10.862 1.00 87.69 85 PRO A O 1
ATOM 653 N N . MET A 1 86 ? -8.721 -6.263 9.483 1.00 83.25 86 MET A N 1
ATOM 654 C CA . MET A 1 86 ? -7.679 -5.635 10.290 1.00 83.25 86 MET A CA 1
ATOM 655 C C . MET A 1 86 ? -7.613 -4.134 9.995 1.00 83.25 86 MET A C 1
ATOM 657 O O . MET A 1 86 ? -8.285 -3.644 9.078 1.00 83.25 86 MET A O 1
ATOM 661 N N . PHE A 1 87 ? -6.825 -3.393 10.779 1.00 79.88 87 PHE A N 1
ATOM 662 C CA . PHE A 1 87 ? -6.612 -1.972 10.512 1.00 79.88 87 PHE A CA 1
ATOM 663 C C . PHE A 1 87 ? -6.147 -1.732 9.077 1.00 79.88 87 PHE A C 1
ATOM 665 O O . PHE A 1 87 ? -5.307 -2.470 8.557 1.00 79.88 87 PHE A O 1
ATOM 672 N N . ILE A 1 88 ? -6.678 -0.677 8.458 1.00 69.56 88 ILE A N 1
ATOM 673 C CA . ILE A 1 88 ? -6.113 -0.153 7.216 1.00 69.56 88 ILE A CA 1
ATOM 674 C C . ILE A 1 88 ? -4.712 0.305 7.575 1.00 69.56 88 ILE A C 1
ATOM 676 O O . ILE A 1 88 ? -4.551 1.069 8.513 1.00 69.56 88 ILE A O 1
ATOM 680 N N . GLY A 1 89 ? -3.731 -0.261 6.902 1.00 62.78 89 GLY A N 1
ATOM 681 C CA . GLY A 1 89 ? -2.301 -0.249 7.164 1.00 62.78 89 GLY A CA 1
ATOM 682 C C . GLY A 1 89 ? -1.638 -0.664 5.890 1.00 62.78 89 GLY A C 1
ATOM 683 O O . GLY A 1 89 ? -2.259 -1.460 5.184 1.00 62.78 89 GLY A O 1
ATOM 684 N N . ARG A 1 90 ? -0.447 -0.113 5.594 1.00 43.62 90 ARG A N 1
ATOM 685 C CA . ARG A 1 90 ? 0.364 -0.487 4.425 1.00 43.62 90 ARG A CA 1
ATOM 686 C C . ARG A 1 90 ? 0.176 -1.978 4.203 1.00 43.62 90 ARG A C 1
ATOM 688 O O . ARG A 1 90 ? 0.722 -2.748 4.986 1.00 43.62 90 ARG A O 1
ATOM 695 N N . MET A 1 91 ? -0.640 -2.347 3.212 1.00 45.56 91 MET A N 1
ATOM 696 C CA . MET A 1 91 ? -1.021 -3.731 2.938 1.00 45.56 91 MET A CA 1
ATOM 697 C C . MET A 1 91 ? -1.867 -4.405 4.063 1.00 45.56 91 MET A C 1
ATOM 699 O O . MET A 1 91 ? -1.406 -4.637 5.174 1.00 45.56 91 MET A O 1
ATOM 703 N N . TRP A 1 92 ? -3.129 -4.815 3.886 1.00 48.59 92 TRP A N 1
ATOM 704 C CA . TRP A 1 92 ? -3.559 -5.874 2.958 1.00 48.59 92 TRP A CA 1
ATOM 705 C C . TRP A 1 92 ? -2.360 -6.582 2.354 1.00 48.59 92 TRP A C 1
ATOM 707 O O . TRP A 1 92 ? -1.973 -6.225 1.248 1.00 48.59 92 TRP A O 1
ATOM 717 N N . ASP A 1 93 ? -1.698 -7.412 3.175 1.00 40.66 93 ASP A N 1
ATOM 718 C CA . ASP A 1 93 ? -0.489 -8.197 2.888 1.00 40.66 93 ASP A CA 1
ATOM 719 C C . ASP A 1 93 ? 0.018 -7.992 1.458 1.00 40.66 93 ASP A C 1
ATOM 721 O O . ASP A 1 93 ? -0.570 -8.520 0.512 1.00 40.66 93 ASP A O 1
ATOM 725 N N . GLY A 1 94 ? 1.104 -7.238 1.261 1.00 43.53 94 GLY A N 1
ATOM 726 C CA . GLY A 1 94 ? 1.628 -6.882 -0.066 1.00 43.53 94 GLY A CA 1
ATOM 727 C C . GLY A 1 94 ? 2.306 -8.047 -0.749 1.00 43.53 94 GLY A C 1
ATOM 728 O O . GLY A 1 94 ? 3.285 -7.894 -1.460 1.00 43.53 94 GLY A O 1
ATOM 729 N N . ARG A 1 95 ? 1.747 -9.222 -0.516 1.00 45.69 95 ARG A N 1
ATOM 730 C CA . ARG A 1 95 ? 1.786 -10.380 -1.358 1.00 45.69 95 ARG A CA 1
ATOM 731 C C . ARG A 1 95 ? 0.871 -10.219 -2.566 1.00 45.69 95 ARG A C 1
ATOM 733 O O . ARG A 1 95 ? 1.264 -10.740 -3.590 1.00 45.69 95 ARG A O 1
ATOM 740 N N . SER A 1 96 ? -0.265 -9.504 -2.535 1.00 55.59 96 SER A N 1
ATOM 741 C CA . SER A 1 96 ? -1.136 -9.456 -3.734 1.00 55.59 96 SER A CA 1
ATOM 742 C C . SER A 1 96 ? -0.625 -8.492 -4.814 1.00 55.59 96 SER A C 1
ATOM 744 O O . SER A 1 96 ? -0.133 -8.946 -5.837 1.00 55.59 96 SER A O 1
ATOM 746 N N . VAL A 1 97 ? -0.608 -7.177 -4.569 1.00 63.72 97 VAL A N 1
ATOM 747 C CA . VAL A 1 97 ? -0.241 -6.193 -5.613 1.00 63.72 97 VAL A CA 1
ATOM 748 C C . VAL A 1 97 ? 1.216 -6.317 -6.060 1.00 63.72 97 VAL A C 1
ATOM 750 O O . VAL A 1 97 ? 1.519 -6.142 -7.236 1.00 63.72 97 VAL A O 1
ATOM 753 N N . LEU A 1 98 ? 2.136 -6.615 -5.138 1.00 75.94 98 LEU A N 1
ATOM 754 C CA . LEU A 1 98 ? 3.546 -6.732 -5.495 1.00 75.94 98 LEU A CA 1
ATOM 755 C C . LEU A 1 98 ? 3.828 -8.010 -6.286 1.00 75.94 98 LEU A C 1
ATOM 757 O O . LEU A 1 98 ? 4.591 -7.942 -7.240 1.00 75.94 98 LEU A O 1
ATOM 761 N N . SER A 1 99 ? 3.237 -9.157 -5.925 1.00 78.94 99 SER A N 1
ATOM 762 C CA . SER A 1 99 ? 3.454 -10.377 -6.715 1.00 78.94 99 SER A CA 1
ATOM 763 C C . SER A 1 99 ? 2.828 -10.261 -8.102 1.00 78.94 99 SER A C 1
ATOM 765 O O . SER A 1 99 ? 3.484 -10.625 -9.073 1.00 78.94 99 SER A O 1
ATOM 767 N N . ASP A 1 100 ? 1.638 -9.657 -8.209 1.00 81.38 100 ASP A N 1
ATOM 768 C CA . ASP A 1 100 ? 0.996 -9.363 -9.493 1.00 81.38 100 ASP A CA 1
ATOM 769 C C . ASP A 1 100 ? 1.864 -8.421 -10.345 1.00 81.38 100 ASP A C 1
ATOM 771 O O . ASP A 1 100 ? 2.034 -8.638 -11.544 1.00 81.38 100 ASP A O 1
ATOM 775 N N . LEU A 1 101 ? 2.469 -7.398 -9.730 1.00 87.25 101 LEU A N 1
ATOM 776 C CA . LEU A 1 101 ? 3.396 -6.490 -10.406 1.00 87.25 101 LEU A CA 1
ATOM 777 C C . LEU A 1 101 ? 4.657 -7.208 -10.898 1.00 87.25 101 LEU A C 1
ATOM 779 O O . LEU A 1 101 ? 5.074 -6.986 -12.031 1.00 87.25 101 LEU A O 1
ATOM 783 N N . LEU A 1 102 ? 5.274 -8.042 -10.058 1.00 91.00 102 LEU A N 1
ATOM 784 C CA . LEU A 1 102 ? 6.465 -8.800 -10.440 1.00 91.00 102 LEU A CA 1
ATOM 785 C C . LEU A 1 102 ? 6.150 -9.758 -11.592 1.00 91.00 102 LEU A C 1
ATOM 787 O O . LEU A 1 102 ? 6.871 -9.762 -12.583 1.00 91.00 102 LEU A O 1
ATOM 791 N N . ALA A 1 103 ? 5.023 -10.469 -11.518 1.00 90.81 103 ALA A N 1
ATOM 792 C CA . ALA A 1 103 ? 4.560 -11.336 -12.597 1.00 90.81 103 ALA A CA 1
ATOM 793 C C . ALA A 1 103 ? 4.293 -10.558 -13.898 1.00 90.81 103 ALA A C 1
ATOM 795 O O . ALA A 1 103 ? 4.608 -11.041 -14.982 1.00 90.81 103 ALA A O 1
ATOM 796 N N . ALA A 1 104 ? 3.746 -9.341 -13.810 1.00 92.81 104 ALA A N 1
ATOM 797 C CA . ALA A 1 104 ? 3.539 -8.485 -14.975 1.00 92.81 104 ALA A CA 1
ATOM 798 C C . ALA A 1 104 ? 4.862 -8.002 -15.596 1.00 92.81 104 ALA A C 1
ATOM 800 O O . ALA A 1 104 ? 4.965 -7.934 -16.819 1.00 92.81 104 ALA A O 1
ATOM 801 N N . ILE A 1 105 ? 5.874 -7.686 -14.777 1.00 95.88 105 ILE A N 1
ATOM 802 C CA . ILE A 1 105 ? 7.216 -7.336 -15.266 1.00 95.88 105 ILE A CA 1
ATOM 803 C C . ILE A 1 105 ? 7.856 -8.546 -15.953 1.00 95.88 105 ILE A C 1
ATOM 805 O O . ILE A 1 105 ? 8.342 -8.406 -17.072 1.00 95.88 105 ILE A O 1
ATOM 809 N N . ASP A 1 106 ? 7.800 -9.727 -15.333 1.00 96.81 106 ASP A N 1
ATOM 810 C CA . ASP A 1 106 ? 8.327 -10.966 -15.916 1.00 96.81 106 ASP A CA 1
ATOM 811 C C . ASP A 1 106 ? 7.662 -11.270 -17.264 1.00 96.81 106 ASP A C 1
ATOM 813 O O . ASP A 1 106 ? 8.344 -11.555 -18.250 1.00 96.81 106 ASP A O 1
ATOM 817 N N . GLN A 1 107 ? 6.334 -11.141 -17.342 1.00 97.69 107 GLN A N 1
ATOM 818 C CA . GLN A 1 107 ? 5.608 -11.343 -18.592 1.00 97.69 107 GLN A CA 1
ATOM 819 C C . GLN A 1 107 ? 6.002 -10.312 -19.657 1.00 97.69 107 GLN A C 1
ATOM 821 O O . GLN A 1 107 ? 6.212 -10.683 -20.805 1.00 97.69 107 GLN A O 1
ATOM 826 N N . ALA A 1 108 ? 6.173 -9.040 -19.294 1.00 97.50 108 ALA A N 1
ATOM 827 C CA . ALA A 1 108 ? 6.600 -8.011 -20.239 1.00 97.50 108 ALA A CA 1
ATOM 828 C C . ALA A 1 108 ? 8.022 -8.248 -20.782 1.00 97.50 108 ALA A C 1
ATOM 830 O O . ALA A 1 108 ? 8.294 -7.943 -21.944 1.00 97.50 108 ALA A O 1
ATOM 831 N N . ILE A 1 109 ? 8.920 -8.821 -19.968 1.00 97.94 109 ILE A N 1
ATOM 832 C CA . ILE A 1 109 ? 10.246 -9.262 -20.425 1.00 97.94 109 ILE A CA 1
ATOM 833 C C . ILE A 1 109 ? 10.103 -10.382 -21.459 1.00 97.94 109 ILE A C 1
ATOM 835 O O . ILE A 1 109 ? 10.729 -10.318 -22.516 1.00 97.94 109 ILE A O 1
ATOM 839 N N . LEU A 1 110 ? 9.265 -11.387 -21.180 1.00 97.31 110 LEU A N 1
ATOM 840 C CA . LEU A 1 110 ? 9.007 -12.496 -22.107 1.00 97.31 110 LEU A CA 1
ATOM 841 C C . LEU A 1 110 ? 8.360 -12.030 -23.415 1.00 97.31 110 LEU A C 1
ATOM 843 O O . LEU A 1 110 ? 8.689 -12.550 -24.480 1.00 97.31 110 LEU A O 1
ATOM 847 N N . ASP A 1 111 ? 7.479 -11.037 -23.331 1.00 97.81 111 ASP A N 1
ATOM 848 C CA . ASP A 1 111 ? 6.817 -10.431 -24.486 1.00 97.81 111 ASP A CA 1
ATOM 849 C C . ASP A 1 111 ? 7.775 -9.550 -25.312 1.00 97.81 111 ASP A C 1
ATOM 851 O O . ASP A 1 111 ? 7.443 -9.170 -26.435 1.00 97.81 111 ASP A O 1
ATOM 855 N N . GLY A 1 112 ? 8.971 -9.244 -24.790 1.00 96.50 112 GLY A N 1
ATOM 856 C CA . GLY A 1 112 ? 10.013 -8.507 -25.504 1.00 96.50 112 GLY A CA 1
ATOM 857 C C . GLY A 1 112 ? 9.669 -7.038 -25.742 1.00 96.50 112 GLY A C 1
ATOM 858 O O . GLY A 1 112 ? 9.967 -6.510 -26.811 1.00 96.50 112 GLY A O 1
ATOM 859 N N . VAL A 1 113 ? 9.009 -6.384 -24.780 1.00 98.12 113 VAL A N 1
ATOM 860 C CA . VAL A 1 113 ? 8.639 -4.964 -24.906 1.00 98.12 113 VAL A CA 1
ATOM 861 C C . VAL A 1 113 ? 9.870 -4.052 -24.959 1.00 98.12 113 VAL A C 1
ATOM 863 O O . VAL A 1 113 ? 10.875 -4.317 -24.309 1.00 98.12 113 VAL A O 1
ATOM 866 N N . ASP A 1 114 ? 9.772 -2.916 -25.655 1.00 98.12 114 ASP A N 1
ATOM 867 C CA . ASP A 1 114 ? 10.871 -1.937 -25.721 1.00 98.12 114 ASP A CA 1
ATOM 868 C C . ASP A 1 114 ? 10.935 -1.018 -24.485 1.00 98.12 114 ASP A C 1
ATOM 870 O O . ASP A 1 114 ? 12.006 -0.561 -24.073 1.00 98.12 114 ASP A O 1
ATOM 874 N N . VAL A 1 115 ? 9.770 -0.709 -23.900 1.00 97.94 115 VAL A N 1
ATOM 875 C CA . VAL A 1 115 ? 9.624 0.264 -22.809 1.00 97.94 115 VAL A CA 1
ATOM 876 C C . VAL A 1 115 ? 8.671 -0.253 -21.735 1.00 97.94 115 VAL A C 1
ATOM 878 O O . VAL A 1 115 ? 7.540 -0.640 -22.023 1.00 97.94 115 VAL A O 1
ATOM 881 N N . LEU A 1 116 ? 9.096 -0.151 -20.476 1.00 96.94 116 LEU A N 1
ATOM 882 C CA . LEU A 1 116 ? 8.275 -0.356 -19.285 1.00 96.94 116 LEU A CA 1
ATOM 883 C C . LEU A 1 116 ? 7.980 0.987 -18.611 1.00 96.94 116 LEU A C 1
ATOM 885 O O . LEU A 1 116 ? 8.891 1.687 -18.170 1.00 96.94 116 LEU A O 1
ATOM 889 N N . SER A 1 117 ? 6.699 1.340 -18.496 1.00 96.00 117 SER A N 1
ATOM 890 C CA . SER A 1 117 ? 6.247 2.547 -17.796 1.00 96.00 117 SER A CA 1
ATOM 891 C C . SER A 1 117 ? 5.529 2.174 -16.500 1.00 96.00 117 SER A C 1
ATOM 893 O O . SER A 1 117 ? 4.447 1.590 -16.524 1.00 96.00 117 SER A O 1
ATOM 895 N N . LEU A 1 118 ? 6.134 2.511 -15.359 1.00 91.06 118 LEU A N 1
ATOM 896 C CA . LEU A 1 118 ? 5.647 2.159 -14.026 1.00 91.06 118 LEU A CA 1
ATOM 897 C C . LEU A 1 118 ? 5.245 3.417 -13.250 1.00 91.06 118 LEU A C 1
ATOM 899 O O . LEU A 1 118 ? 6.073 4.139 -12.693 1.00 91.06 118 LEU A O 1
ATOM 903 N N . SER A 1 119 ? 3.938 3.659 -13.170 1.00 90.12 119 SER A N 1
ATOM 904 C CA . SER A 1 119 ? 3.350 4.747 -12.372 1.00 90.12 119 SER A CA 1
ATOM 905 C C . SER A 1 119 ? 3.002 4.284 -10.952 1.00 90.12 119 SER A C 1
ATOM 907 O O . SER A 1 119 ? 1.891 4.488 -10.469 1.00 90.12 119 SER A O 1
ATOM 909 N N . LEU A 1 120 ? 3.946 3.599 -10.305 1.00 82.50 120 LEU A N 1
ATOM 910 C CA . LEU A 1 120 ? 3.817 3.018 -8.968 1.00 82.50 120 LEU A CA 1
ATOM 911 C C . LEU A 1 120 ? 5.197 2.876 -8.314 1.00 82.50 120 LEU A C 1
ATOM 913 O O . LEU A 1 120 ? 6.221 2.964 -8.991 1.00 82.50 120 LEU A O 1
ATOM 917 N N . GLY A 1 121 ? 5.224 2.647 -7.004 1.00 76.81 121 GLY A N 1
ATOM 918 C CA . GLY A 1 121 ? 6.459 2.451 -6.253 1.00 76.81 121 GLY A CA 1
ATOM 919 C C . GLY A 1 121 ? 6.196 2.062 -4.802 1.00 76.81 121 GLY A C 1
ATOM 920 O O . GLY A 1 121 ? 5.101 2.271 -4.280 1.00 76.81 121 GLY A O 1
ATOM 921 N N . VAL A 1 122 ? 7.213 1.492 -4.161 1.00 73.62 122 VAL A N 1
ATOM 922 C CA . VAL A 1 122 ? 7.257 1.253 -2.713 1.00 73.62 122 VAL A CA 1
ATOM 923 C C . VAL A 1 122 ? 8.452 2.015 -2.134 1.00 73.62 122 VAL A C 1
ATOM 925 O O . VAL A 1 122 ? 9.394 2.320 -2.857 1.00 73.62 122 VAL A O 1
ATOM 928 N N . TYR A 1 123 ? 8.407 2.372 -0.851 1.00 71.19 123 TYR A N 1
ATOM 929 C CA . TYR A 1 123 ? 9.440 3.193 -0.206 1.00 71.19 123 TYR A CA 1
ATOM 930 C C . TYR A 1 123 ? 10.082 2.475 0.977 1.00 71.19 123 TYR A C 1
ATOM 932 O O . TYR A 1 123 ? 9.454 1.631 1.616 1.00 71.19 123 TYR A O 1
ATOM 940 N N . GLY A 1 124 ? 11.299 2.904 1.324 1.00 67.44 124 GLY A N 1
ATOM 941 C CA . GLY A 1 124 ? 11.962 2.528 2.575 1.00 67.44 124 GLY A CA 1
ATOM 942 C C . GLY A 1 124 ? 12.712 1.197 2.538 1.00 67.44 124 GLY A C 1
ATOM 943 O O . GLY A 1 124 ? 12.938 0.622 3.595 1.00 67.44 124 GLY A O 1
ATOM 944 N N . LEU A 1 125 ? 13.091 0.713 1.351 1.00 74.75 125 LEU A N 1
ATOM 945 C CA . LEU A 1 125 ? 13.881 -0.508 1.175 1.00 74.75 125 LEU A CA 1
ATOM 946 C C . LEU A 1 125 ? 15.212 -0.197 0.486 1.00 74.75 125 LEU A C 1
ATOM 948 O O . LEU A 1 125 ? 15.282 0.671 -0.388 1.00 74.75 125 LEU A O 1
ATOM 952 N N . LEU A 1 126 ? 16.261 -0.928 0.865 1.00 80.25 126 LEU A N 1
ATOM 953 C CA . 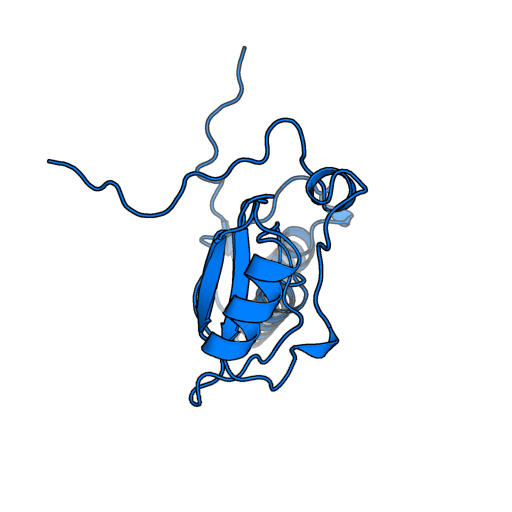LEU A 1 126 ? 17.550 -0.901 0.175 1.00 80.25 126 LEU A CA 1
ATOM 954 C C . LEU A 1 126 ? 17.414 -1.558 -1.204 1.00 80.25 126 LEU A C 1
ATOM 956 O O . LEU A 1 126 ? 16.595 -2.452 -1.380 1.00 80.25 126 LEU A O 1
ATOM 960 N N . LEU A 1 127 ? 18.226 -1.152 -2.188 1.00 85.44 127 LEU A N 1
ATOM 961 C CA . LEU A 1 127 ? 18.079 -1.603 -3.586 1.00 85.44 127 LEU A CA 1
ATOM 962 C C . LEU A 1 127 ? 18.027 -3.133 -3.746 1.00 85.44 127 LEU A C 1
ATOM 964 O O . LEU A 1 127 ? 17.232 -3.636 -4.532 1.00 85.44 127 LEU A O 1
ATOM 968 N N . TYR A 1 128 ? 18.840 -3.867 -2.987 1.00 85.25 128 TYR A N 1
ATOM 969 C CA . TYR A 1 128 ? 18.921 -5.333 -3.042 1.00 85.25 128 TYR A CA 1
ATOM 970 C C . TYR A 1 128 ? 17.795 -6.050 -2.275 1.00 85.25 128 TYR A C 1
ATOM 972 O O . TYR A 1 128 ? 17.655 -7.263 -2.383 1.00 85.25 128 TYR A O 1
ATOM 980 N N . GLU A 1 129 ? 16.997 -5.307 -1.513 1.00 79.56 129 GLU A N 1
ATOM 981 C CA . GLU A 1 129 ? 15.765 -5.763 -0.858 1.00 79.56 129 GLU A CA 1
ATOM 982 C C . GLU A 1 129 ? 14.525 -5.173 -1.542 1.00 79.56 129 GLU A C 1
ATOM 984 O O . GLU A 1 129 ? 13.400 -5.489 -1.162 1.00 79.56 129 GLU A O 1
ATOM 989 N N . HIS A 1 130 ? 14.709 -4.309 -2.547 1.00 82.06 130 HIS A N 1
ATOM 990 C CA . HIS A 1 130 ? 13.632 -3.591 -3.204 1.00 82.06 130 HIS A CA 1
ATOM 991 C C . HIS A 1 130 ? 13.114 -4.400 -4.405 1.00 82.06 130 HIS A C 1
ATOM 993 O O . HIS A 1 130 ? 13.718 -4.377 -5.479 1.00 82.06 130 HIS A O 1
ATOM 999 N N . PRO A 1 131 ? 11.952 -5.062 -4.295 1.00 86.00 131 PRO A N 1
ATOM 1000 C CA . PRO A 1 131 ? 11.479 -6.039 -5.279 1.00 86.00 131 PRO A CA 1
ATOM 1001 C C . PRO A 1 131 ? 11.293 -5.437 -6.680 1.00 86.00 131 PRO A C 1
ATOM 1003 O O . PRO A 1 131 ? 11.713 -6.031 -7.668 1.00 86.00 131 PRO A O 1
ATOM 1006 N N . ILE A 1 132 ? 10.759 -4.212 -6.771 1.00 89.38 132 ILE A N 1
ATOM 1007 C CA . ILE A 1 132 ? 10.612 -3.506 -8.057 1.00 89.38 132 ILE A CA 1
ATOM 1008 C C . ILE A 1 132 ? 11.984 -3.177 -8.665 1.00 89.38 132 ILE A C 1
ATOM 1010 O O . ILE A 1 132 ? 12.140 -3.256 -9.877 1.00 89.38 132 ILE A O 1
ATOM 1014 N N . ALA A 1 133 ? 12.990 -2.838 -7.848 1.00 91.25 133 ALA A N 1
ATOM 1015 C CA . ALA A 1 133 ? 14.319 -2.484 -8.347 1.00 91.25 133 ALA A CA 1
ATOM 1016 C C . ALA A 1 133 ? 15.030 -3.724 -8.895 1.00 91.25 133 ALA A C 1
ATOM 1018 O O . ALA A 1 133 ? 15.622 -3.666 -9.963 1.00 91.25 133 ALA A O 1
ATOM 1019 N N . ILE A 1 134 ? 14.908 -4.859 -8.203 1.00 93.75 134 ILE A N 1
ATOM 1020 C CA . ILE A 1 134 ? 15.447 -6.146 -8.654 1.00 93.75 134 ILE A CA 1
ATOM 1021 C C . ILE A 1 134 ? 14.807 -6.565 -9.985 1.00 93.75 134 ILE A C 1
ATOM 1023 O O . ILE A 1 134 ? 15.525 -6.863 -10.936 1.00 93.75 134 ILE A O 1
ATOM 1027 N N . ALA A 1 135 ? 13.474 -6.538 -10.079 1.00 94.06 135 ALA A N 1
ATOM 1028 C CA . ALA A 1 135 ? 12.761 -6.948 -11.290 1.00 94.06 135 ALA A CA 1
ATOM 1029 C C . ALA A 1 135 ? 13.038 -6.023 -12.485 1.00 94.06 135 ALA A C 1
ATOM 1031 O O . ALA A 1 135 ? 13.309 -6.478 -13.593 1.00 94.06 135 ALA A O 1
ATOM 1032 N N . THR A 1 136 ? 13.034 -4.708 -12.265 1.00 95.00 136 THR A N 1
ATOM 1033 C CA . THR A 1 136 ? 13.352 -3.739 -13.328 1.00 95.00 136 THR A CA 1
ATOM 1034 C C . THR A 1 136 ? 14.822 -3.770 -13.731 1.00 95.00 136 THR A C 1
ATOM 1036 O O . THR A 1 136 ? 15.127 -3.564 -14.902 1.00 95.00 136 THR A O 1
ATOM 1039 N N . PHE A 1 137 ? 15.736 -4.087 -12.810 1.00 95.62 137 PHE A N 1
ATOM 1040 C CA . PHE A 1 137 ? 17.136 -4.327 -13.151 1.00 95.62 137 PHE A CA 1
ATOM 1041 C C . PHE A 1 137 ? 17.292 -5.542 -14.068 1.00 95.62 137 PHE A C 1
ATOM 1043 O O . PHE A 1 137 ? 18.110 -5.506 -14.984 1.00 95.62 137 PHE A O 1
ATOM 1050 N N . GLU A 1 138 ? 16.488 -6.590 -13.869 1.00 95.94 138 GLU A N 1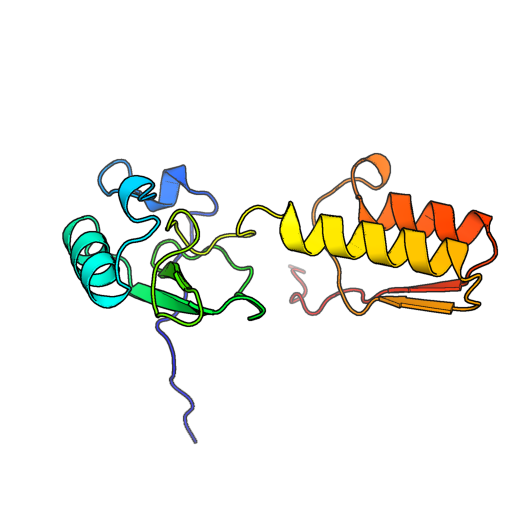
ATOM 1051 C CA . GLU A 1 138 ? 16.444 -7.718 -14.799 1.00 95.94 138 GLU A CA 1
ATOM 1052 C C . GLU A 1 138 ? 15.936 -7.277 -16.176 1.00 95.94 138 GLU A C 1
ATOM 1054 O O . GLU A 1 138 ? 16.621 -7.519 -17.164 1.00 95.94 138 GLU A O 1
ATOM 1059 N N . ALA A 1 139 ? 14.831 -6.525 -16.255 1.00 97.44 139 ALA A N 1
ATOM 1060 C CA . ALA A 1 139 ? 14.326 -5.988 -17.524 1.00 97.44 139 ALA A CA 1
ATOM 1061 C C . ALA A 1 139 ? 15.380 -5.162 -18.292 1.00 97.44 139 ALA A C 1
ATOM 1063 O O . ALA A 1 139 ? 15.536 -5.315 -19.505 1.00 97.44 139 ALA A O 1
ATOM 1064 N N . VAL A 1 140 ? 16.173 -4.349 -17.584 1.00 97.38 140 VAL A N 1
ATOM 1065 C CA . VAL A 1 140 ? 17.275 -3.575 -18.180 1.00 97.38 140 VAL A CA 1
ATOM 1066 C C . VAL A 1 140 ? 18.340 -4.478 -18.815 1.00 97.38 140 VAL A C 1
ATOM 1068 O O . VAL A 1 140 ? 18.874 -4.129 -19.868 1.00 97.38 140 VAL A O 1
ATOM 1071 N N . LYS A 1 141 ? 18.637 -5.658 -18.247 1.00 97.06 141 LYS A N 1
ATOM 1072 C CA . LYS A 1 141 ? 19.586 -6.615 -18.857 1.00 97.06 141 LYS A CA 1
ATOM 1073 C C . LYS A 1 141 ? 19.097 -7.158 -20.199 1.00 97.06 141 LYS A C 1
ATOM 1075 O O . LYS A 1 141 ? 19.926 -7.493 -21.042 1.00 97.06 141 LYS A O 1
ATOM 1080 N N . TYR A 1 142 ? 17.783 -7.212 -20.404 1.00 96.62 142 TYR A N 1
ATOM 1081 C CA . TYR A 1 142 ? 17.161 -7.590 -21.675 1.00 96.62 142 TYR A CA 1
ATOM 1082 C C . TYR A 1 142 ? 17.013 -6.408 -22.649 1.00 96.62 142 TYR A C 1
ATOM 1084 O O . TYR A 1 142 ? 16.410 -6.557 -23.706 1.00 96.62 142 TYR A O 1
ATOM 1092 N N . GLY A 1 143 ? 17.592 -5.241 -22.336 1.00 97.25 143 GLY A N 1
ATOM 1093 C CA . GLY A 1 143 ? 17.576 -4.066 -23.212 1.00 97.25 143 GLY A CA 1
ATOM 1094 C C . GLY A 1 143 ? 16.300 -3.227 -23.126 1.00 97.25 143 GLY A C 1
ATOM 1095 O O . GLY A 1 143 ? 16.113 -2.334 -23.948 1.00 97.25 143 GLY A O 1
ATOM 1096 N N . ILE A 1 144 ? 15.445 -3.477 -22.132 1.00 98.38 144 ILE A N 1
ATOM 1097 C CA . ILE A 1 144 ? 14.170 -2.777 -21.953 1.00 98.38 144 ILE A CA 1
ATOM 1098 C C . ILE A 1 144 ? 14.401 -1.465 -21.197 1.00 98.38 144 ILE A C 1
ATOM 1100 O O . ILE A 1 144 ? 14.982 -1.455 -20.107 1.00 98.38 144 ILE A O 1
ATOM 1104 N N . PHE A 1 145 ? 13.922 -0.342 -21.739 1.00 97.69 145 PHE A N 1
ATOM 1105 C CA . PHE A 1 145 ? 14.001 0.950 -21.052 1.00 97.69 145 PHE A CA 1
ATOM 1106 C C . PHE A 1 145 ? 12.901 1.071 -19.989 1.00 97.69 145 PHE A C 1
ATOM 1108 O O . PHE A 1 145 ? 11.718 0.927 -20.291 1.00 97.69 145 PHE A O 1
ATOM 1115 N N . VAL A 1 146 ? 13.271 1.386 -18.746 1.00 96.69 146 VAL A N 1
ATOM 1116 C CA . VAL A 1 146 ? 12.324 1.495 -17.626 1.00 96.69 146 VAL A CA 1
ATOM 1117 C C . VAL A 1 146 ? 12.153 2.954 -17.202 1.00 96.69 146 VAL A C 1
ATOM 1119 O O . VAL A 1 146 ? 13.117 3.638 -16.866 1.00 96.69 146 VAL A O 1
ATOM 1122 N N . SER A 1 147 ? 10.904 3.419 -17.162 1.00 95.81 147 SER A N 1
ATOM 1123 C CA . SER A 1 147 ? 10.501 4.722 -16.628 1.00 95.81 147 SER A CA 1
ATOM 1124 C C . SER A 1 147 ? 9.650 4.528 -15.373 1.00 95.81 147 SER A C 1
ATOM 1126 O O . SER A 1 147 ? 8.631 3.840 -15.425 1.00 95.81 147 SER A O 1
ATOM 1128 N N . THR A 1 148 ? 10.047 5.131 -14.248 1.00 90.44 148 THR A N 1
ATOM 1129 C CA . THR A 1 148 ? 9.346 4.987 -12.960 1.00 90.44 148 THR A CA 1
ATOM 1130 C C . THR A 1 148 ? 8.987 6.338 -12.343 1.00 90.44 148 THR A C 1
ATOM 1132 O O . THR A 1 148 ? 9.735 7.309 -12.460 1.00 90.44 148 THR A O 1
ATOM 1135 N N . ALA A 1 149 ? 7.862 6.400 -11.628 1.00 87.75 149 ALA A N 1
ATOM 1136 C CA . ALA A 1 149 ? 7.484 7.580 -10.851 1.00 87.75 149 ALA A CA 1
ATOM 1137 C C . ALA A 1 149 ? 8.363 7.757 -9.594 1.00 87.75 149 ALA A C 1
ATOM 1139 O O . ALA A 1 149 ? 8.735 6.784 -8.943 1.00 87.75 149 ALA A O 1
ATOM 1140 N N . VAL A 1 150 ? 8.651 9.009 -9.215 1.00 86.12 150 VAL A N 1
ATOM 1141 C CA . VAL A 1 150 ? 9.399 9.348 -7.980 1.00 86.12 150 VAL A CA 1
ATOM 1142 C C . VAL A 1 150 ? 8.493 9.324 -6.742 1.00 86.12 150 VAL A C 1
ATOM 1144 O O . VAL A 1 150 ? 8.936 9.006 -5.639 1.00 86.12 150 VAL A O 1
ATOM 1147 N N . GLY A 1 151 ? 7.206 9.625 -6.920 1.00 80.75 151 GLY A N 1
ATOM 1148 C CA . GLY A 1 151 ? 6.247 9.738 -5.826 1.00 80.75 151 GLY A CA 1
ATOM 1149 C C . GLY A 1 151 ? 5.626 11.110 -5.676 1.00 80.75 151 GLY A C 1
ATOM 1150 O O . GLY A 1 151 ? 6.150 12.102 -6.172 1.00 80.75 151 GLY A O 1
ATOM 1151 N N . ASN A 1 152 ? 4.521 11.150 -4.934 1.00 84.81 152 ASN A N 1
ATOM 1152 C CA . ASN A 1 152 ? 3.792 12.378 -4.606 1.00 84.81 152 ASN A CA 1
ATOM 1153 C C . ASN A 1 152 ? 3.932 12.760 -3.122 1.00 84.81 152 ASN A C 1
ATOM 1155 O O . ASN A 1 152 ? 3.176 13.593 -2.621 1.00 84.81 152 ASN A O 1
ATOM 1159 N N . THR A 1 153 ? 4.865 12.128 -2.402 1.00 75.25 153 THR A N 1
ATOM 1160 C CA . THR A 1 153 ? 5.088 12.387 -0.978 1.00 75.25 153 THR A CA 1
ATOM 1161 C C . THR A 1 153 ? 5.647 13.788 -0.791 1.00 75.25 153 THR A C 1
ATOM 1163 O O . THR A 1 153 ? 6.564 14.216 -1.495 1.00 75.25 153 THR A O 1
ATOM 1166 N N . ARG A 1 154 ? 5.066 14.520 0.162 1.00 74.50 154 ARG A N 1
ATOM 1167 C CA . ARG A 1 154 ? 5.478 15.885 0.476 1.00 74.50 154 ARG A CA 1
ATOM 1168 C C . ARG A 1 154 ? 6.966 15.905 0.862 1.00 74.50 154 ARG A C 1
ATOM 1170 O O . ARG A 1 154 ? 7.391 15.021 1.601 1.00 74.50 154 ARG A O 1
ATOM 1177 N N . PRO A 1 155 ? 7.744 16.910 0.429 1.00 71.62 155 PRO A N 1
ATOM 1178 C CA . PRO A 1 155 ? 9.123 17.043 0.874 1.00 71.62 155 PRO A CA 1
ATOM 1179 C C . PRO A 1 155 ? 9.174 17.267 2.390 1.00 71.62 155 PRO A C 1
ATOM 1181 O O . PRO A 1 155 ? 8.594 18.230 2.897 1.00 71.62 155 PRO A O 1
ATOM 1184 N N . GLU A 1 156 ? 9.888 16.402 3.102 1.00 66.06 156 GLU A N 1
ATOM 1185 C CA . GLU A 1 156 ? 10.306 16.636 4.484 1.00 66.06 156 GLU A CA 1
ATOM 1186 C C . GLU A 1 156 ? 11.696 17.277 4.472 1.00 66.06 156 GLU A C 1
ATOM 1188 O O . GLU A 1 156 ? 12.702 16.644 4.768 1.00 66.06 156 GLU A O 1
ATOM 1193 N N . TYR A 1 157 ? 11.766 18.547 4.082 1.00 52.91 157 TYR A N 1
ATOM 1194 C CA . TYR A 1 157 ? 12.945 19.364 4.361 1.00 52.91 157 TYR A CA 1
ATOM 1195 C C . TYR A 1 157 ? 12.600 20.302 5.522 1.00 52.91 157 TYR A C 1
ATOM 1197 O O . TYR A 1 157 ? 11.655 21.089 5.424 1.00 52.91 157 TYR A O 1
ATOM 1205 N N . LYS A 1 158 ? 13.334 20.167 6.632 1.00 45.12 158 LYS A N 1
ATOM 1206 C CA . LYS A 1 158 ? 13.521 21.236 7.621 1.00 45.12 158 LYS A CA 1
ATOM 1207 C C . LYS A 1 158 ? 14.740 22.054 7.231 1.00 45.12 158 LYS A C 1
ATOM 1209 O O . LYS A 1 158 ? 15.715 21.429 6.759 1.00 45.12 158 LYS A O 1
#

InterPro domains:
  IPR000864 Proteinase inhibitor I13, potato inhibitor I [PF00280] (24-86)
  IPR000864 Proteinase inhibitor I13, potato inhibitor I [PTHR33091] (21-86)
  IPR036354 Proteinase inhibitor I13, potato inhibitor I superfamily [SSF54654] (24-86)
  IPR036852 Peptidase S8/S53 domain superfamily [G3DSA:3.40.50.200] (92-157)
  IPR036852 Peptidase S8/S53 domain superfamily [SSF52743] (86-156)